Protein AF-A0A6V7VIT8-F1 (afdb_monomer_lite)

Sequence (64 aa):
MSSRQGGKQKPLKKPKADEKQLTEDDIKFKQEQLEQQKKIKEMAEKAKDKKGLIGGGIKKSGKK

Secondary structure (DSSP, 8-state):
----TTS------PPPPP-----HHHHHHHHHHHHHHHHHHHHHHHHHHGGGTT-------S--

Radius of gyration: 29.1 Å; chains: 1; bounding box: 69×42×63 Å

pLDDT: mean 73.11, std 11.65, range [49.5, 92.75]

Foldseek 3Di:
DDDDPPDPDPPPPPPPPPDPPCPPVNVVVVVVVVVVVVVVVVVVVVVVVCVVVVVPPDPPPDDD

Organism: Meloidogyne enterolobii (NCBI:txid390850)

InterPro domains:
  IPR015157 Translation machinery associated TM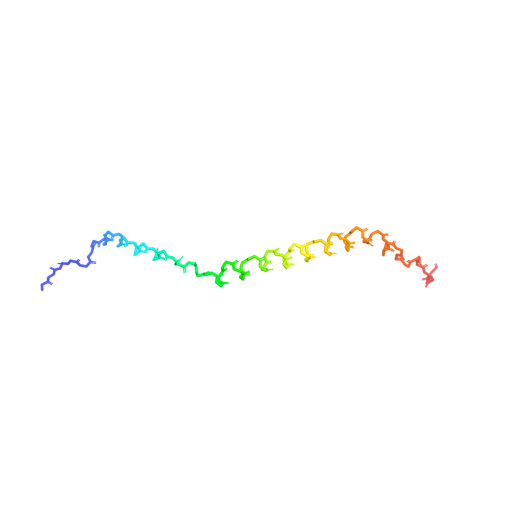A7 [PF09072] (3-64)
  IPR015157 Translation machinery associated TMA7 [PTHR28632] (1-64)

Structure (mmCIF, N/CA/C/O backbone):
data_AF-A0A6V7VIT8-F1
#
_entry.id   AF-A0A6V7VIT8-F1
#
loop_
_atom_site.group_PDB
_atom_site.id
_atom_site.type_symbol
_atom_site.label_atom_id
_atom_site.label_alt_id
_atom_site.label_comp_id
_atom_site.label_asym_id
_atom_site.label_entity_id
_atom_site.label_seq_id
_atom_site.pdbx_PDB_ins_code
_atom_site.Cartn_x
_atom_site.Cartn_y
_atom_site.Cartn_z
_atom_site.occupancy
_atom_site.B_iso_or_equiv
_atom_site.auth_seq_id
_atom_site.auth_comp_id
_atom_site.auth_asym_id
_atom_site.auth_atom_id
_atom_site.pdbx_PDB_model_num
ATOM 1 N N . MET A 1 1 ? -49.968 28.731 9.445 1.00 51.16 1 MET A N 1
ATOM 2 C CA . MET A 1 1 ? -48.934 28.835 10.499 1.00 51.16 1 MET A CA 1
ATOM 3 C C . MET A 1 1 ? -47.587 28.970 9.809 1.00 51.16 1 MET A C 1
ATOM 5 O O . MET A 1 1 ? -47.077 27.996 9.277 1.00 51.16 1 MET A O 1
ATOM 9 N N . SER A 1 2 ? -47.104 30.208 9.690 1.00 68.44 2 SER A N 1
ATOM 10 C CA . SER A 1 2 ? -45.838 30.534 9.027 1.00 68.44 2 SER A CA 1
ATOM 11 C C . SER A 1 2 ? -44.658 30.279 9.966 1.00 68.44 2 SER A C 1
ATOM 13 O O . SER A 1 2 ? -44.800 30.397 11.182 1.00 68.44 2 SER A O 1
ATOM 15 N N . SER A 1 3 ? -43.493 30.042 9.363 1.00 56.34 3 SER A N 1
ATOM 16 C CA . SER A 1 3 ? -42.146 30.135 9.937 1.00 56.34 3 SER A CA 1
ATOM 17 C C . SER A 1 3 ? -41.625 28.921 10.721 1.00 56.34 3 SER A C 1
ATOM 19 O O . SER A 1 3 ? -42.067 28.633 11.828 1.00 56.34 3 SER A O 1
ATOM 21 N N . ARG A 1 4 ? -40.625 28.244 10.118 1.00 62.53 4 ARG A N 1
ATOM 22 C CA . ARG A 1 4 ? -39.428 27.640 10.766 1.00 62.53 4 ARG A CA 1
ATOM 23 C C . ARG A 1 4 ? -38.511 26.836 9.824 1.00 62.53 4 ARG A C 1
ATOM 25 O O . ARG A 1 4 ? -37.514 26.300 10.285 1.00 62.53 4 ARG A O 1
ATOM 32 N N . GLN A 1 5 ? -38.764 26.785 8.514 1.00 61.06 5 GLN A N 1
ATOM 33 C CA . GLN A 1 5 ? -37.871 26.101 7.554 1.00 61.06 5 GLN A CA 1
ATOM 34 C C . GLN A 1 5 ? -36.716 26.973 7.008 1.00 61.06 5 GLN A C 1
ATOM 36 O O . GLN A 1 5 ? -36.044 26.573 6.067 1.00 61.06 5 GLN A O 1
ATOM 41 N N . GLY A 1 6 ? -36.471 28.162 7.576 1.00 64.00 6 GLY A N 1
ATOM 42 C CA . GLY A 1 6 ? -35.525 29.149 7.024 1.00 64.00 6 GLY A CA 1
ATOM 43 C C . GLY A 1 6 ? -34.201 29.334 7.774 1.00 64.00 6 GLY A C 1
ATOM 44 O O . GLY A 1 6 ? -33.412 30.193 7.398 1.00 64.00 6 GLY A O 1
ATOM 45 N N . GLY A 1 7 ? -33.933 28.581 8.841 1.00 64.75 7 GLY A N 1
ATOM 46 C CA . GLY A 1 7 ? -32.628 28.621 9.504 1.00 64.75 7 GLY A CA 1
ATOM 47 C C . GLY A 1 7 ? -31.745 27.518 8.946 1.00 64.75 7 GLY A C 1
ATOM 48 O O . GLY A 1 7 ? -32.183 26.369 8.969 1.00 64.75 7 GLY A O 1
ATOM 49 N N . LYS A 1 8 ? -30.519 27.834 8.489 1.00 66.19 8 LYS A N 1
ATOM 50 C CA . LYS A 1 8 ? -29.450 26.835 8.301 1.00 66.19 8 LYS A CA 1
ATOM 51 C C . LYS A 1 8 ? -29.439 25.968 9.555 1.00 66.19 8 LYS A C 1
ATOM 53 O O . LYS A 1 8 ? -28.951 26.403 10.599 1.00 66.19 8 LYS A O 1
ATOM 58 N N . GLN A 1 9 ? -30.039 24.781 9.469 1.00 64.88 9 GLN A N 1
ATOM 59 C CA . GLN A 1 9 ? -29.966 23.812 10.544 1.00 64.88 9 GLN A CA 1
ATOM 60 C C . GLN A 1 9 ? -28.479 23.649 10.818 1.00 64.88 9 GLN A C 1
ATOM 62 O O . GLN A 1 9 ? -27.702 23.481 9.871 1.00 64.88 9 GLN A O 1
ATOM 67 N N . LYS A 1 10 ? -28.072 23.810 12.088 1.00 66.12 10 LYS A N 1
ATOM 68 C CA . LYS A 1 10 ? -26.695 23.523 12.507 1.00 66.12 10 LYS A CA 1
ATOM 69 C C . LYS A 1 10 ? -26.301 22.239 11.786 1.00 66.12 10 LYS A C 1
ATOM 71 O O . LYS A 1 10 ? -27.098 21.304 11.893 1.00 66.12 10 LYS A O 1
ATOM 76 N N . PRO A 1 11 ? -25.191 22.207 11.020 1.00 70.06 11 PRO A N 1
ATOM 77 C CA . PRO A 1 11 ? -24.822 21.018 10.271 1.00 70.06 11 PRO A CA 1
ATOM 78 C C . PRO A 1 11 ? -24.886 19.867 11.260 1.00 70.06 11 PRO A C 1
ATOM 80 O O . PRO A 1 11 ? -24.141 19.882 12.246 1.00 70.06 11 PRO A O 1
ATOM 83 N N . LEU A 1 12 ? -25.888 18.991 11.084 1.00 70.00 12 LEU A N 1
ATOM 84 C CA . LEU A 1 12 ? -26.160 17.937 12.047 1.00 70.00 12 LEU A CA 1
ATOM 85 C C . LEU A 1 12 ? -24.833 17.225 12.207 1.00 70.00 12 LEU A C 1
ATOM 87 O O . LEU A 1 12 ? -24.216 16.850 11.206 1.00 70.00 12 LEU A O 1
ATOM 91 N N . LYS A 1 13 ? -24.352 17.168 13.450 1.00 74.00 13 LYS A N 1
ATOM 92 C CA . LYS A 1 13 ? -23.080 16.547 13.788 1.00 74.00 13 LYS A CA 1
ATOM 93 C C . LYS A 1 13 ? -23.089 15.193 13.097 1.00 74.00 13 LYS A C 1
ATOM 95 O O . LYS A 1 13 ? -23.916 14.353 13.451 1.00 74.00 13 LYS A O 1
ATOM 100 N N . LYS A 1 14 ? -22.267 15.050 12.046 1.00 72.62 14 LYS A N 1
ATOM 101 C CA . LYS A 1 14 ? -22.238 13.820 11.256 1.00 72.62 14 LYS A CA 1
ATOM 102 C C . LYS A 1 14 ? -22.068 12.684 12.264 1.00 72.62 14 LYS A C 1
ATOM 104 O O . LYS A 1 14 ? -21.242 12.861 13.172 1.00 72.62 14 LYS A O 1
ATOM 109 N N . PRO A 1 15 ? -22.861 11.601 12.173 1.00 73.06 15 PRO A N 1
ATOM 110 C CA . PRO A 1 15 ? -22.655 10.459 13.047 1.00 73.06 15 PRO A CA 1
ATOM 111 C C . PRO A 1 15 ? -21.165 10.138 12.987 1.00 73.06 15 PRO A C 1
ATOM 113 O O . PRO A 1 15 ? -20.585 10.086 11.895 1.00 73.06 15 PRO A O 1
ATOM 116 N N . LYS A 1 16 ? -20.516 10.106 14.159 1.00 71.12 16 LYS A N 1
ATOM 117 C CA . LYS A 1 16 ? -19.108 9.721 14.227 1.00 71.12 16 LYS A CA 1
ATOM 118 C C . LYS A 1 16 ? -19.059 8.361 13.555 1.00 71.12 16 LYS A C 1
ATOM 120 O O . LYS A 1 16 ? -19.822 7.494 13.958 1.00 71.12 16 LYS A O 1
ATOM 125 N N . ALA A 1 17 ? -18.279 8.256 12.480 1.00 71.31 17 ALA A N 1
ATOM 126 C CA . ALA A 1 17 ? -18.161 7.013 11.743 1.00 71.31 17 ALA A CA 1
ATOM 127 C C . ALA A 1 17 ? -17.869 5.921 12.767 1.00 71.31 17 ALA A C 1
ATOM 129 O O . ALA A 1 17 ? -16.890 6.055 13.506 1.00 71.31 17 ALA A O 1
ATOM 130 N N . ASP A 1 18 ? -18.770 4.944 12.860 1.00 66.44 18 ASP A N 1
ATOM 131 C CA . ASP A 1 18 ? -18.638 3.866 13.823 1.00 66.44 18 ASP A CA 1
ATOM 132 C C . ASP A 1 18 ? -17.245 3.271 13.665 1.00 66.44 18 ASP A C 1
ATOM 134 O O . ASP A 1 18 ? -16.763 3.068 12.541 1.00 66.44 18 ASP A O 1
ATOM 138 N N . GLU A 1 19 ? -16.566 3.102 14.798 1.00 66.56 19 GLU A N 1
ATOM 139 C CA . GLU A 1 19 ? -15.236 2.520 14.842 1.00 66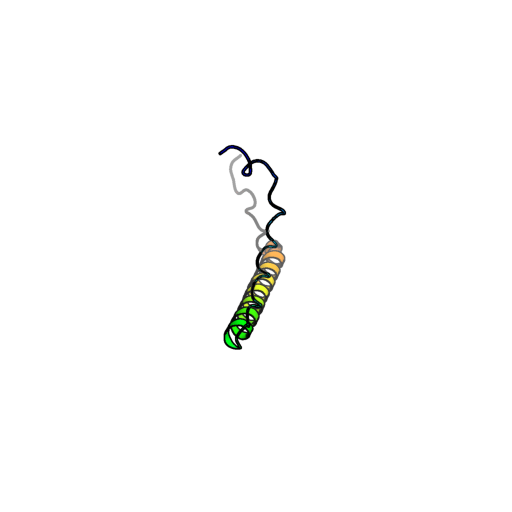.56 19 GLU A CA 1
ATOM 140 C C . GLU A 1 19 ? -15.327 1.163 14.157 1.00 66.56 19 GLU A C 1
ATOM 142 O O . GLU A 1 19 ? -15.915 0.218 14.681 1.00 66.56 19 GLU A O 1
ATOM 147 N N . LYS A 1 20 ? -14.810 1.097 12.926 1.00 70.81 20 LYS A N 1
ATOM 148 C CA . LYS A 1 20 ? -14.736 -0.147 12.174 1.00 70.81 20 LYS A CA 1
ATOM 149 C C . LYS A 1 20 ? -13.854 -1.072 12.992 1.00 70.81 20 LYS A C 1
ATOM 151 O O . LYS A 1 20 ? -12.633 -0.911 12.987 1.00 70.81 20 LYS A O 1
ATOM 156 N N . GLN A 1 21 ? -14.485 -1.993 13.710 1.00 67.19 21 GLN A N 1
ATOM 157 C CA . GLN A 1 21 ? -13.824 -3.100 14.375 1.00 67.19 21 GLN A CA 1
ATOM 158 C C . GLN A 1 21 ? -13.204 -3.941 13.266 1.00 67.19 21 GLN A C 1
ATOM 160 O O . GLN A 1 21 ? -13.877 -4.749 12.634 1.00 67.19 21 GLN A O 1
ATOM 165 N N . LEU A 1 22 ? -11.945 -3.642 12.943 1.00 71.62 22 LEU A N 1
ATOM 166 C CA . LEU A 1 22 ? -11.174 -4.433 12.002 1.00 71.62 22 LEU A CA 1
ATOM 167 C C . LEU A 1 22 ? -11.014 -5.801 12.645 1.00 71.62 22 LEU A C 1
ATOM 169 O O . LEU A 1 22 ? -10.329 -5.941 13.658 1.00 71.62 22 LEU A O 1
ATOM 173 N N . THR A 1 23 ? -11.710 -6.774 12.079 1.00 78.69 23 THR A N 1
ATOM 174 C CA . THR A 1 23 ? -11.602 -8.162 12.512 1.00 78.69 23 THR A CA 1
ATOM 175 C C . THR A 1 23 ? -10.227 -8.706 12.134 1.00 78.69 23 THR A C 1
ATOM 177 O O . THR A 1 23 ? -9.521 -8.139 11.296 1.00 78.69 23 THR A O 1
ATOM 180 N N . GLU A 1 24 ? -9.810 -9.803 12.761 1.00 75.00 24 GLU A N 1
ATOM 181 C CA . GLU A 1 24 ? -8.504 -10.422 12.497 1.00 75.00 24 GLU A CA 1
ATOM 182 C C . GLU A 1 24 ? -8.301 -10.749 11.007 1.00 75.00 24 GLU A C 1
ATOM 184 O O . GLU A 1 24 ? -7.185 -10.660 10.492 1.00 75.00 24 GLU A O 1
ATOM 189 N N . ASP A 1 25 ? -9.387 -11.041 10.293 1.00 79.94 25 ASP A N 1
ATOM 190 C CA . ASP A 1 25 ? -9.370 -11.316 8.859 1.00 79.94 25 ASP A CA 1
ATOM 191 C C . ASP A 1 25 ? -9.143 -10.052 8.012 1.00 79.94 25 ASP A C 1
ATOM 193 O O . ASP A 1 25 ? -8.405 -10.101 7.025 1.00 79.94 25 ASP A O 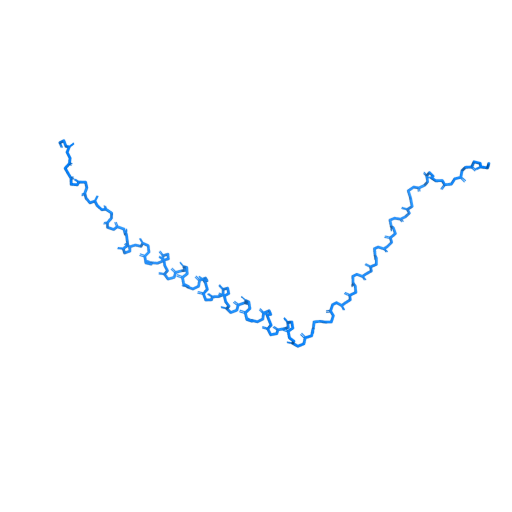1
ATOM 197 N N . ASP A 1 26 ? -9.647 -8.887 8.434 1.00 82.94 26 ASP A N 1
ATOM 198 C CA . ASP A 1 26 ? -9.357 -7.608 7.766 1.00 82.94 26 ASP A CA 1
ATOM 199 C C . ASP A 1 26 ? -7.878 -7.221 7.893 1.00 82.94 26 ASP A C 1
ATOM 201 O O . ASP A 1 26 ? -7.297 -6.593 6.999 1.00 82.94 26 ASP A O 1
ATOM 205 N N . ILE A 1 27 ? -7.255 -7.57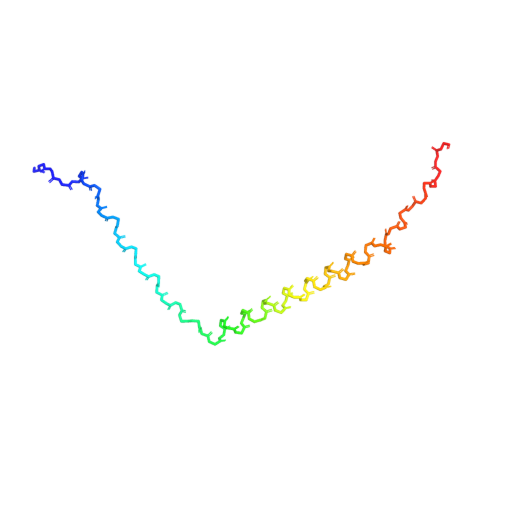2 9.021 1.00 86.69 27 ILE A N 1
ATOM 206 C CA . ILE A 1 27 ? -5.832 -7.321 9.268 1.00 86.69 27 ILE A CA 1
ATOM 207 C C . ILE A 1 27 ? -4.985 -8.216 8.362 1.00 86.69 27 ILE A C 1
ATOM 209 O O . ILE A 1 27 ? -4.068 -7.708 7.711 1.00 86.69 27 ILE A O 1
ATOM 213 N N . LYS A 1 28 ? -5.323 -9.507 8.257 1.00 87.50 28 LYS A N 1
ATOM 214 C CA . LYS A 1 28 ? -4.656 -10.447 7.340 1.00 87.50 28 LYS A CA 1
ATOM 215 C C . LYS A 1 28 ? -4.778 -9.987 5.889 1.00 87.50 28 LYS A C 1
ATOM 217 O O . LYS A 1 28 ? -3.767 -9.877 5.204 1.00 87.50 28 LYS A O 1
ATOM 222 N N . PHE A 1 29 ? -5.974 -9.598 5.448 1.00 87.50 29 PHE A N 1
ATOM 223 C CA . PHE A 1 29 ? -6.187 -9.122 4.080 1.00 87.50 29 PHE A CA 1
ATOM 224 C C . PHE A 1 29 ? -5.371 -7.860 3.760 1.00 87.50 29 PHE A C 1
ATOM 226 O O . PHE A 1 29 ? -4.773 -7.744 2.690 1.00 87.50 29 PHE A O 1
ATOM 233 N N . LYS A 1 30 ? -5.278 -6.911 4.702 1.00 89.06 30 LYS A N 1
ATOM 234 C CA . LYS A 1 30 ? -4.423 -5.723 4.535 1.00 89.06 30 LYS A CA 1
ATOM 235 C C . LYS A 1 30 ? -2.940 -6.078 4.461 1.00 89.06 30 LYS A C 1
ATOM 237 O O . LYS A 1 30 ? -2.217 -5.464 3.678 1.00 89.06 30 LYS A O 1
ATOM 242 N N . GLN A 1 31 ? -2.480 -7.039 5.258 1.00 88.06 31 GLN A N 1
ATOM 243 C CA . GLN A 1 31 ? -1.098 -7.519 5.200 1.00 88.06 31 GLN A CA 1
ATOM 244 C C . GLN A 1 31 ? -0.804 -8.181 3.850 1.00 88.06 31 GLN A C 1
ATOM 246 O O . GLN A 1 31 ? 0.161 -7.796 3.188 1.00 88.06 31 GLN A O 1
ATOM 251 N N . GLU A 1 32 ? -1.684 -9.064 3.378 1.00 89.31 32 GLU A N 1
ATOM 252 C CA . GLU A 1 32 ? -1.576 -9.693 2.058 1.00 89.31 32 GLU A CA 1
ATOM 253 C C . GLU A 1 32 ? -1.565 -8.656 0.929 1.00 89.31 32 GLU A C 1
ATOM 255 O O . GLU A 1 32 ? -0.730 -8.725 0.026 1.00 89.31 32 GLU A O 1
ATOM 260 N N . GLN A 1 33 ? -2.430 -7.641 0.992 1.00 91.69 33 GLN A N 1
ATOM 261 C CA . GLN A 1 33 ? -2.472 -6.571 -0.003 1.00 91.69 33 GLN A CA 1
ATOM 262 C C . GLN A 1 33 ? -1.164 -5.766 -0.031 1.00 91.69 33 GLN A C 1
ATOM 264 O O . GLN A 1 33 ? -0.663 -5.424 -1.107 1.00 91.69 33 GLN A O 1
ATOM 269 N N . LEU A 1 34 ? -0.586 -5.469 1.136 1.00 91.88 34 LEU A N 1
ATOM 270 C CA . LEU A 1 34 ? 0.704 -4.784 1.234 1.00 91.88 34 LEU A CA 1
ATOM 271 C C . LEU A 1 34 ? 1.839 -5.640 0.666 1.00 91.88 34 LEU A C 1
ATOM 273 O O . LEU A 1 34 ? 2.691 -5.117 -0.053 1.00 91.88 34 LEU A O 1
ATOM 277 N N . GLU A 1 35 ? 1.854 -6.941 0.941 1.00 88.50 35 GLU A N 1
ATOM 278 C CA . GLU A 1 35 ? 2.840 -7.866 0.377 1.00 88.50 35 GLU A CA 1
ATOM 279 C C . GLU A 1 35 ? 2.711 -8.005 -1.138 1.00 88.50 35 GLU A C 1
ATOM 281 O O . GLU A 1 35 ? 3.715 -7.972 -1.853 1.00 88.50 35 GLU A O 1
ATOM 286 N N . GLN A 1 36 ? 1.486 -8.104 -1.652 1.00 88.94 36 GLN A N 1
ATOM 287 C CA . GLN A 1 36 ? 1.225 -8.142 -3.089 1.00 88.94 36 GLN A CA 1
ATOM 288 C C . GLN A 1 36 ? 1.697 -6.853 -3.765 1.00 88.94 36 GLN A C 1
ATOM 290 O O . GLN A 1 36 ? 2.394 -6.905 -4.779 1.00 88.94 36 GLN A O 1
ATOM 295 N N . GLN A 1 37 ? 1.403 -5.688 -3.183 1.00 89.94 37 GLN A N 1
ATOM 296 C CA . GLN A 1 37 ? 1.884 -4.410 -3.710 1.00 89.94 37 GLN A CA 1
ATOM 297 C C . GLN A 1 37 ? 3.410 -4.296 -3.667 1.00 89.94 37 GLN A C 1
ATOM 299 O O . GLN A 1 37 ? 3.995 -3.767 -4.612 1.00 89.94 37 GLN A O 1
ATOM 304 N N . LYS A 1 38 ? 4.067 -4.792 -2.611 1.00 92.75 38 LYS A N 1
ATOM 305 C CA . LYS A 1 38 ? 5.536 -4.846 -2.535 1.00 92.75 38 LYS A CA 1
ATOM 306 C C . LYS A 1 38 ? 6.113 -5.732 -3.637 1.00 92.75 38 LYS A C 1
ATOM 308 O O . LYS A 1 38 ? 6.971 -5.267 -4.376 1.00 92.75 38 LYS A O 1
ATOM 313 N N . LYS A 1 39 ? 5.571 -6.938 -3.841 1.00 88.62 39 LYS A N 1
ATOM 314 C CA . LYS A 1 39 ? 5.992 -7.846 -4.926 1.00 88.62 39 LYS A CA 1
ATOM 315 C C . LYS A 1 39 ? 5.821 -7.215 -6.310 1.00 88.62 39 LYS A C 1
ATOM 317 O O . LYS A 1 39 ? 6.719 -7.319 -7.141 1.00 88.62 39 LYS A O 1
ATOM 322 N N . ILE A 1 40 ? 4.706 -6.521 -6.555 1.00 86.88 40 ILE A N 1
ATOM 323 C CA . ILE A 1 40 ? 4.469 -5.812 -7.823 1.00 86.88 40 ILE A CA 1
ATOM 324 C C . ILE A 1 40 ? 5.473 -4.671 -8.004 1.00 86.88 40 ILE A C 1
ATOM 326 O O . ILE A 1 40 ? 6.007 -4.505 -9.098 1.00 86.88 40 ILE A O 1
ATOM 330 N N . LYS A 1 41 ? 5.759 -3.897 -6.951 1.00 87.81 41 LYS A N 1
ATOM 331 C CA . LYS A 1 41 ? 6.748 -2.811 -7.002 1.00 87.81 41 LYS A CA 1
ATOM 332 C C . LYS A 1 41 ? 8.152 -3.342 -7.255 1.00 87.81 41 LYS A C 1
ATOM 334 O O . LYS A 1 41 ? 8.797 -2.851 -8.168 1.00 87.81 41 LYS A O 1
ATOM 339 N N . GLU A 1 42 ? 8.575 -4.389 -6.556 1.00 86.56 42 GLU A N 1
ATOM 340 C CA . GLU A 1 42 ? 9.876 -5.028 -6.778 1.00 86.56 42 GLU A CA 1
ATOM 341 C C . GLU A 1 42 ? 9.991 -5.635 -8.179 1.00 86.56 42 GLU A C 1
ATOM 343 O O . GLU A 1 42 ? 11.040 -5.546 -8.812 1.00 86.56 42 GLU A O 1
ATOM 348 N N . MET A 1 43 ? 8.926 -6.253 -8.698 1.00 81.88 43 MET A N 1
ATOM 349 C CA . MET A 1 43 ? 8.909 -6.769 -10.067 1.00 81.88 43 MET A CA 1
ATOM 350 C C . MET A 1 43 ? 8.959 -5.629 -11.088 1.00 81.88 43 MET A C 1
ATOM 352 O O . MET A 1 43 ? 9.666 -5.737 -12.088 1.00 81.88 43 MET A O 1
ATOM 356 N N . ALA A 1 44 ? 8.249 -4.530 -10.830 1.00 84.62 44 ALA A N 1
ATOM 357 C CA . ALA A 1 44 ? 8.267 -3.340 -11.669 1.00 84.62 44 ALA A CA 1
ATOM 358 C C . ALA A 1 44 ? 9.625 -2.628 -11.626 1.00 84.62 44 ALA A C 1
ATOM 360 O O . ALA A 1 44 ? 10.078 -2.157 -12.661 1.00 84.62 44 ALA A O 1
ATOM 361 N N . GLU A 1 45 ? 10.290 -2.565 -10.475 1.00 84.25 45 GLU A N 1
ATOM 362 C CA . GLU A 1 45 ? 11.656 -2.049 -10.319 1.00 84.25 45 GLU A CA 1
ATOM 363 C C . GLU A 1 45 ? 12.647 -2.945 -11.055 1.00 84.25 45 GLU A C 1
ATOM 365 O O . GLU A 1 45 ? 13.308 -2.473 -11.972 1.00 84.25 45 GLU A O 1
ATOM 370 N N . LYS A 1 46 ? 12.618 -4.263 -10.823 1.00 80.38 46 LYS A N 1
ATOM 371 C CA . LYS A 1 46 ? 13.424 -5.234 -11.583 1.00 80.38 46 LYS A CA 1
ATOM 372 C C . LYS A 1 46 ? 13.184 -5.142 -13.095 1.00 80.38 46 LYS A C 1
ATOM 374 O O . LYS A 1 46 ? 14.115 -5.328 -13.876 1.00 80.38 46 LYS A O 1
ATOM 379 N N . ALA A 1 47 ? 11.956 -4.870 -13.536 1.00 78.19 47 ALA A N 1
ATOM 380 C CA . ALA A 1 47 ? 11.627 -4.676 -14.949 1.00 78.19 47 ALA A CA 1
ATOM 381 C C . ALA A 1 47 ? 12.107 -3.317 -15.489 1.00 78.19 47 ALA A C 1
ATOM 383 O O . ALA A 1 47 ? 12.566 -3.244 -16.629 1.00 78.19 47 ALA A O 1
ATOM 384 N N . LYS A 1 48 ? 12.033 -2.250 -14.685 1.00 74.56 48 LYS A N 1
ATOM 385 C CA . LYS A 1 48 ? 12.574 -0.921 -15.007 1.00 74.56 48 LYS A CA 1
ATOM 386 C C . LYS A 1 48 ? 14.098 -0.938 -15.074 1.00 74.56 48 LYS A C 1
ATOM 388 O O . LYS A 1 48 ? 14.648 -0.343 -15.990 1.00 74.56 48 LYS A O 1
ATOM 393 N N . ASP A 1 49 ? 14.764 -1.680 -14.203 1.00 70.44 49 ASP A N 1
ATOM 394 C CA . ASP A 1 49 ? 16.216 -1.860 -14.240 1.00 70.44 49 ASP A CA 1
ATOM 395 C C . ASP A 1 49 ? 16.622 -2.704 -15.458 1.00 70.44 49 ASP A C 1
ATOM 397 O O . ASP A 1 49 ? 17.577 -2.388 -16.169 1.00 70.44 49 ASP A O 1
ATOM 401 N N . LYS A 1 50 ? 15.812 -3.712 -15.814 1.00 64.19 50 LYS A N 1
ATOM 402 C CA . LYS A 1 50 ? 15.945 -4.455 -17.080 1.00 64.19 50 LYS A CA 1
ATOM 403 C C . LYS A 1 50 ? 15.529 -3.661 -18.327 1.00 64.19 50 LYS A C 1
ATOM 405 O O . LYS A 1 50 ? 15.778 -4.132 -19.437 1.00 64.19 50 LYS A O 1
ATOM 410 N N . LYS A 1 51 ? 14.972 -2.449 -18.202 1.00 57.38 51 LYS A N 1
ATOM 411 C CA . LYS A 1 51 ? 14.625 -1.578 -19.346 1.00 57.38 51 LYS A CA 1
ATOM 412 C C . LYS A 1 51 ? 15.865 -1.176 -20.154 1.00 57.38 51 LYS A C 1
ATOM 414 O O . LYS A 1 51 ? 15.743 -0.923 -21.348 1.00 57.38 51 LYS A O 1
ATOM 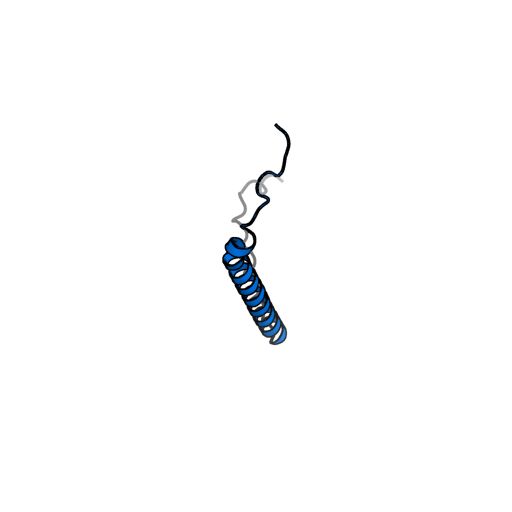419 N N . GLY A 1 52 ? 17.053 -1.186 -19.541 1.00 60.47 52 GLY A N 1
ATOM 420 C CA . GLY A 1 52 ? 18.329 -1.020 -20.245 1.00 60.47 52 GLY A CA 1
ATOM 421 C C . GLY A 1 52 ? 18.744 -2.227 -21.099 1.00 60.47 52 GLY A C 1
ATOM 422 O O . GLY A 1 52 ? 19.438 -2.051 -22.094 1.00 60.47 52 GLY A O 1
ATOM 423 N N . LEU A 1 53 ? 18.281 -3.444 -20.780 1.00 57.34 53 LEU A N 1
ATOM 424 C CA . LEU A 1 53 ? 18.577 -4.654 -21.565 1.00 57.34 53 LEU A CA 1
ATOM 425 C C . LEU A 1 53 ? 17.718 -4.763 -22.836 1.00 57.34 53 LEU A C 1
ATOM 427 O O . LEU A 1 53 ? 18.148 -5.359 -23.818 1.00 57.34 53 LEU A O 1
ATOM 431 N N . ILE A 1 54 ? 16.530 -4.149 -22.844 1.00 59.66 54 ILE A N 1
ATOM 432 C CA . ILE A 1 54 ? 15.650 -4.036 -24.026 1.00 59.66 54 ILE A 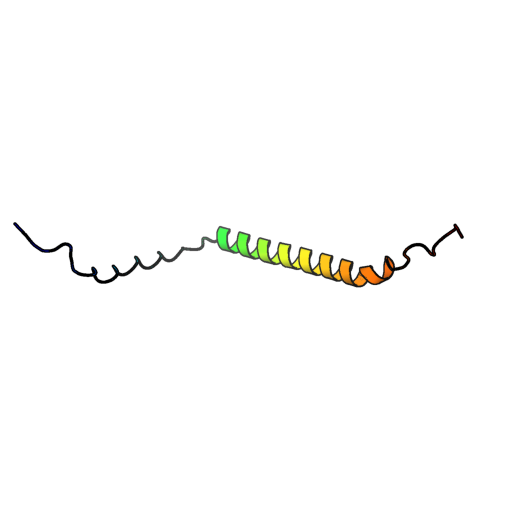CA 1
ATOM 433 C C . ILE A 1 54 ? 15.936 -2.713 -24.783 1.00 59.66 54 ILE A C 1
ATOM 435 O O . ILE A 1 54 ? 15.213 -2.309 -25.686 1.00 59.66 54 ILE A O 1
ATOM 439 N N . GLY A 1 55 ? 17.038 -2.027 -24.452 1.00 60.53 55 GLY A N 1
ATOM 440 C CA . GLY A 1 55 ? 17.537 -0.835 -25.148 1.00 60.53 55 GLY A CA 1
ATOM 441 C C . GLY A 1 55 ? 18.266 -1.122 -26.469 1.00 60.53 55 GLY A C 1
ATOM 442 O O . GLY A 1 55 ? 18.771 -0.200 -27.099 1.00 60.53 55 GLY A O 1
ATOM 443 N N . GLY A 1 56 ? 18.315 -2.380 -26.915 1.00 63.44 56 GLY A N 1
ATOM 444 C CA . GLY A 1 56 ? 18.833 -2.786 -28.225 1.00 63.44 56 GLY A CA 1
ATOM 445 C C . GLY A 1 56 ? 17.775 -2.716 -29.329 1.00 63.44 56 GLY A C 1
ATOM 446 O O . GLY A 1 56 ? 17.595 -3.676 -30.073 1.00 63.44 56 GLY A O 1
ATOM 447 N N . GLY A 1 57 ? 17.023 -1.617 -29.410 1.00 63.06 57 GLY A N 1
ATOM 448 C CA . GLY A 1 57 ? 16.043 -1.407 -30.471 1.00 63.06 57 GLY A CA 1
ATOM 449 C C . GLY A 1 57 ? 16.737 -1.257 -31.823 1.00 63.06 57 GLY A C 1
ATOM 450 O O . GLY A 1 57 ? 17.393 -0.248 -32.059 1.00 63.06 57 GLY A O 1
ATOM 451 N N . ILE A 1 58 ? 16.604 -2.286 -32.668 1.00 66.94 58 ILE A N 1
ATOM 452 C CA . ILE A 1 58 ? 16.715 -2.293 -34.136 1.00 66.94 58 ILE A CA 1
ATOM 453 C C . ILE A 1 58 ? 17.587 -1.147 -34.677 1.00 66.94 58 ILE A C 1
ATOM 455 O O . ILE A 1 58 ? 17.104 -0.050 -34.971 1.00 66.94 58 ILE A O 1
ATOM 459 N N . LYS A 1 59 ? 18.886 -1.421 -34.887 1.00 64.06 59 LYS A N 1
ATOM 460 C CA . LYS A 1 59 ? 19.659 -0.674 -35.891 1.00 64.06 59 LYS A CA 1
ATOM 461 C C . LYS A 1 59 ? 18.813 -0.681 -37.159 1.00 64.06 59 LYS A C 1
ATOM 463 O O . LYS A 1 59 ? 18.536 -1.765 -37.659 1.00 64.06 59 LYS A O 1
ATOM 468 N N . LYS A 1 60 ? 18.378 0.501 -37.615 1.00 63.31 60 LYS A N 1
ATOM 469 C CA . LYS A 1 60 ? 17.647 0.741 -38.868 1.00 63.31 60 LYS A CA 1
ATOM 470 C C . LYS A 1 60 ? 18.262 -0.085 -40.003 1.00 63.31 60 LYS A C 1
ATOM 472 O O . LYS A 1 60 ? 19.167 0.374 -40.693 1.00 63.31 60 LYS A O 1
ATOM 477 N N . SER A 1 61 ? 17.804 -1.314 -40.186 1.00 68.31 61 SER A N 1
ATOM 478 C CA . SER A 1 61 ? 18.191 -2.143 -41.310 1.00 68.31 61 SER A CA 1
ATOM 479 C C . SER A 1 61 ? 17.316 -1.718 -42.479 1.00 68.31 61 SER A C 1
ATOM 481 O O . SER A 1 61 ? 16.155 -2.105 -42.551 1.00 68.31 61 SER A O 1
ATOM 483 N N . GLY A 1 62 ? 17.889 -0.887 -43.351 1.00 65.25 62 GLY A N 1
ATOM 484 C CA . GLY A 1 62 ? 17.521 -0.768 -44.760 1.00 65.25 62 GLY A CA 1
ATOM 485 C C . GLY A 1 62 ? 16.187 -0.090 -45.079 1.00 65.25 62 GLY A C 1
ATOM 486 O O . GLY A 1 62 ? 15.137 -0.714 -45.001 1.00 65.25 62 GLY A O 1
ATOM 487 N N . LYS A 1 63 ? 16.250 1.157 -45.569 1.00 52.69 63 LYS A N 1
ATOM 488 C CA . LYS A 1 63 ? 15.989 1.500 -46.987 1.00 52.69 63 LYS A CA 1
ATOM 489 C C . LYS A 1 63 ? 16.045 3.022 -47.195 1.00 52.69 63 LYS A C 1
ATOM 491 O O . LYS A 1 63 ? 15.023 3.701 -47.157 1.00 52.69 63 LYS A O 1
ATOM 496 N N . LYS A 1 64 ? 17.262 3.527 -47.387 1.00 49.50 64 LYS A N 1
ATOM 497 C CA . LYS A 1 64 ? 17.700 4.565 -48.333 1.00 49.50 64 LYS A CA 1
ATOM 498 C C . LYS A 1 64 ? 19.218 4.630 -48.243 1.00 49.50 64 LYS A C 1
ATOM 500 O O . LYS A 1 64 ? 19.715 4.540 -47.099 1.00 49.50 64 LYS A O 1
#